Protein AF-A0A7I7ZPQ5-F1 (afdb_monomer)

pLDDT: mean 70.09, std 14.1, range [40.03, 87.0]

Solvent-accessible surface area (backbone atoms only — not comparable to full-atom values): 6225 Å² total; per-residue (Å²): 136,82,75,78,76,67,90,58,58,40,28,88,90,76,68,43,60,42,26,90,40,67,69,55,38,50,52,51,39,53,53,43,49,54,47,41,53,52,22,58,76,66,75,44,89,62,88,72,58,57,70,41,73,48,80,38,81,91,69,70,30,23,30,74,34,58,64,65,85,70,73,79,77,72,81,79,86,78,79,91,80,83,76,86,77,78,81,80,89,78,88,80,87,130

Foldseek 3Di:
DDPPPDPPCAQPVPRFGFDADPVVQVVVQVVLVVVVVVCVVVVHDRPDQFDDKDADPRRRTIGTDNDDPDDPPPPPDDDDDPPPPPDDDDDDDD

Mean predicted aligned error: 14.8 Å

Secondary structure (DSSP, 8-state):
--------SB-TTT-PBPBSSHHHHHHHHHHHHHHHHHHHHTTPPP-----EEEEETTTTEEEEES-------------S--------------

Structure (mmCIF, N/CA/C/O backbone):
data_AF-A0A7I7ZPQ5-F1
#
_entry.id   AF-A0A7I7ZPQ5-F1
#
loop_
_atom_site.group_PDB
_atom_site.id
_atom_site.type_symbol
_atom_site.label_atom_id
_atom_site.label_alt_id
_atom_site.label_comp_id
_atom_site.label_asym_id
_atom_site.label_entity_id
_atom_site.label_seq_id
_atom_site.pdbx_PDB_ins_code
_atom_site.Cartn_x
_atom_site.Cartn_y
_atom_site.Cartn_z
_atom_site.occupancy
_atom_site.B_iso_or_equiv
_atom_site.auth_seq_id
_atom_site.auth_comp_id
_atom_site.auth_asym_id
_atom_site.auth_atom_id
_atom_site.pdbx_PDB_model_num
ATOM 1 N N . MET A 1 1 ? -3.332 6.805 31.098 1.00 40.03 1 MET A N 1
ATOM 2 C CA . MET A 1 1 ? -2.146 7.045 30.241 1.00 40.03 1 MET A CA 1
ATOM 3 C C . MET A 1 1 ? -2.424 6.600 28.796 1.00 40.03 1 MET A C 1
ATOM 5 O O . MET A 1 1 ? -1.946 5.558 28.367 1.00 40.03 1 MET A O 1
ATOM 9 N N . GLN A 1 2 ? -3.233 7.342 28.031 1.00 51.22 2 GLN A N 1
ATOM 10 C CA . GLN A 1 2 ? -3.493 7.018 26.619 1.00 51.22 2 GLN A CA 1
ATOM 11 C C . GLN A 1 2 ? -2.406 7.650 25.751 1.00 51.22 2 GLN A C 1
ATOM 13 O O . GLN A 1 2 ? -2.422 8.846 25.471 1.00 51.22 2 GLN A O 1
ATOM 18 N N . ARG A 1 3 ? -1.418 6.835 25.364 1.00 47.69 3 ARG A N 1
ATOM 19 C CA . ARG A 1 3 ? -0.393 7.229 24.396 1.00 47.69 3 ARG A CA 1
ATOM 20 C C . ARG A 1 3 ? -1.096 7.585 23.089 1.00 47.69 3 ARG A C 1
ATOM 22 O O . ARG A 1 3 ? -1.594 6.699 22.395 1.00 47.69 3 ARG A O 1
ATOM 29 N N . ARG A 1 4 ? -1.154 8.885 22.781 1.00 46.75 4 ARG A N 1
ATOM 30 C CA . ARG A 1 4 ? -1.535 9.413 21.468 1.00 46.75 4 ARG A CA 1
ATOM 31 C C . ARG A 1 4 ? -0.675 8.671 20.451 1.00 46.75 4 ARG A C 1
ATOM 33 O O . ARG A 1 4 ? 0.541 8.850 20.432 1.00 46.75 4 ARG A O 1
ATOM 40 N N . ARG A 1 5 ? -1.279 7.745 19.701 1.00 54.28 5 ARG A N 1
ATOM 41 C CA . ARG A 1 5 ? -0.573 6.981 18.673 1.00 54.28 5 ARG A CA 1
ATOM 42 C C . ARG A 1 5 ? -0.150 8.006 17.631 1.00 54.28 5 ARG A C 1
ATOM 44 O O . ARG A 1 5 ? -0.984 8.459 16.852 1.00 54.28 5 ARG A O 1
ATOM 51 N N . ALA A 1 6 ? 1.120 8.415 17.688 1.00 49.81 6 ALA A N 1
ATOM 52 C CA . ALA A 1 6 ? 1.776 9.150 16.619 1.00 49.81 6 ALA A CA 1
ATOM 53 C C . ALA A 1 6 ? 1.349 8.512 15.299 1.00 49.81 6 ALA A C 1
ATOM 55 O O . ALA A 1 6 ? 1.209 7.288 15.243 1.00 49.81 6 ALA A O 1
ATOM 56 N N . HIS A 1 7 ? 1.068 9.336 14.294 1.00 57.53 7 HIS A N 1
ATOM 57 C CA . HIS A 1 7 ? 0.596 8.933 12.974 1.00 57.53 7 HIS A CA 1
ATOM 58 C C . HIS A 1 7 ? 1.639 8.025 12.302 1.00 57.53 7 HIS A C 1
ATOM 60 O O . HIS A 1 7 ? 2.441 8.450 11.474 1.00 57.53 7 HIS A O 1
ATOM 66 N N . LEU A 1 8 ? 1.695 6.772 12.746 1.00 58.28 8 LEU A N 1
ATOM 67 C CA . LEU A 1 8 ? 2.672 5.784 12.350 1.00 58.28 8 LEU A CA 1
ATOM 68 C C . LEU A 1 8 ? 2.321 5.417 10.914 1.00 58.28 8 LEU A C 1
ATOM 70 O O . LEU A 1 8 ? 1.409 4.635 10.655 1.00 58.28 8 LEU A O 1
ATOM 74 N N . GLN A 1 9 ? 3.077 6.012 9.991 1.00 71.81 9 GLN A N 1
ATOM 75 C CA . GLN A 1 9 ? 3.066 5.720 8.555 1.00 71.81 9 GLN A CA 1
ATOM 76 C C . GLN A 1 9 ? 3.341 4.233 8.269 1.00 71.81 9 GLN A C 1
ATOM 78 O O . GLN A 1 9 ? 3.149 3.766 7.152 1.00 71.81 9 GLN A O 1
ATOM 83 N N . LYS A 1 10 ? 3.801 3.475 9.274 1.00 77.81 10 LYS A N 1
ATOM 84 C CA . LYS A 1 10 ? 4.091 2.045 9.204 1.00 77.81 10 LYS A CA 1
ATOM 85 C C . LYS A 1 10 ? 3.344 1.290 10.301 1.00 77.81 10 LYS A C 1
ATOM 87 O O . LYS A 1 10 ? 3.273 1.736 11.442 1.00 77.81 10 LYS A O 1
ATOM 92 N N . CYS A 1 11 ? 2.795 0.133 9.958 1.00 79.00 11 CYS A N 1
ATOM 93 C CA . CYS A 1 11 ? 2.149 -0.771 10.895 1.00 79.00 11 CYS A CA 1
ATOM 94 C C . CYS A 1 11 ? 3.175 -1.323 11.895 1.00 79.00 11 CYS A C 1
ATOM 96 O O . CYS A 1 11 ? 4.188 -1.863 11.457 1.00 79.00 11 CYS A O 1
ATOM 98 N N . PRO A 1 12 ? 2.930 -1.244 13.214 1.00 73.44 12 PRO A N 1
ATOM 99 C CA . PRO A 1 12 ? 3.855 -1.778 14.211 1.00 73.44 12 PRO A CA 1
ATOM 100 C C . PRO A 1 12 ? 3.937 -3.312 14.194 1.00 73.44 12 PRO A C 1
ATOM 102 O O . PRO A 1 12 ? 4.986 -3.852 14.511 1.00 73.44 12 PRO A O 1
ATOM 105 N N . ALA A 1 13 ? 2.865 -4.007 13.795 1.00 77.19 13 ALA A N 1
ATOM 106 C CA . ALA A 1 13 ? 2.836 -5.471 13.728 1.00 77.19 13 ALA A CA 1
ATOM 107 C C . ALA A 1 13 ? 3.486 -6.014 12.445 1.00 77.19 13 ALA A C 1
ATOM 109 O O . ALA A 1 13 ? 4.217 -6.9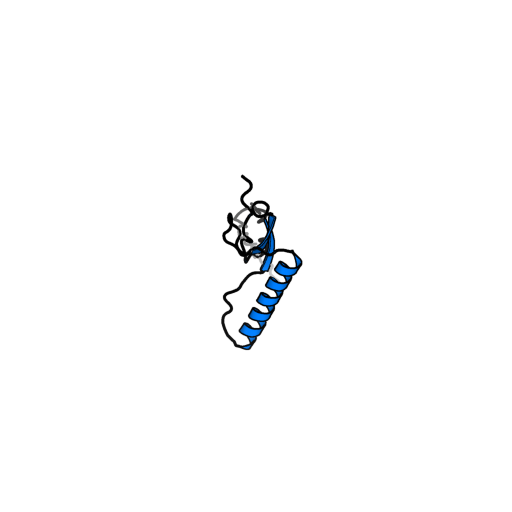96 12.475 1.00 77.19 13 ALA A O 1
ATOM 110 N N . SER A 1 14 ? 3.237 -5.361 11.305 1.00 72.88 14 SER A N 1
ATOM 111 C CA . SER A 1 14 ? 3.687 -5.851 9.997 1.00 72.88 14 SER A CA 1
ATOM 112 C C . SER A 1 14 ? 4.902 -5.106 9.431 1.00 72.88 14 SER A C 1
ATOM 114 O O . SER A 1 14 ? 5.442 -5.540 8.417 1.00 72.88 14 SER A O 1
ATOM 116 N N . GLY A 1 15 ? 5.273 -3.943 9.973 1.00 79.44 15 GLY A N 1
ATOM 117 C CA . GLY A 1 15 ? 6.290 -3.042 9.408 1.00 79.44 15 GLY A CA 1
ATOM 118 C C . GLY A 1 15 ? 5.899 -2.362 8.083 1.00 79.44 15 GLY A C 1
ATOM 119 O O . GLY A 1 15 ? 6.628 -1.497 7.594 1.00 79.44 15 GLY A O 1
ATOM 120 N N . LYS A 1 16 ? 4.752 -2.729 7.494 1.00 79.88 16 LYS A N 1
ATOM 121 C CA . LYS A 1 16 ? 4.270 -2.254 6.187 1.00 79.88 16 LYS A CA 1
ATOM 122 C C . LYS A 1 16 ? 3.675 -0.855 6.254 1.00 79.88 16 LYS A C 1
ATOM 124 O O . LYS A 1 16 ? 3.159 -0.4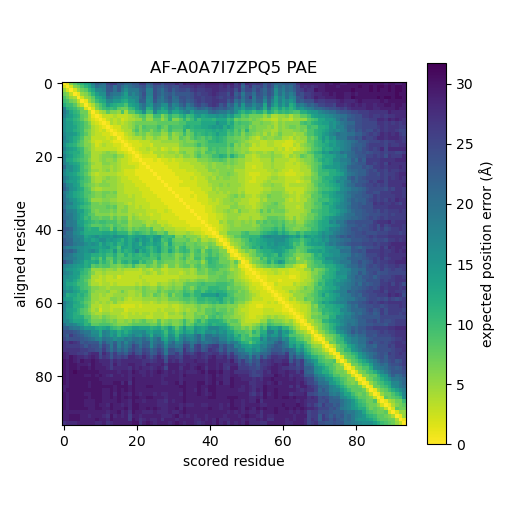49 7.291 1.00 79.88 16 LYS A O 1
ATOM 129 N N . VAL A 1 17 ? 3.701 -0.146 5.127 1.00 82.44 17 VAL A N 1
ATOM 130 C CA . VAL A 1 17 ? 3.102 1.190 5.004 1.00 82.44 17 VAL A CA 1
ATOM 131 C C . VAL A 1 17 ? 1.609 1.124 5.310 1.00 82.44 17 VAL A C 1
ATOM 133 O O . VAL A 1 17 ? 0.889 0.286 4.768 1.00 82.44 17 VAL A O 1
ATOM 136 N N . ARG A 1 18 ? 1.158 1.992 6.215 1.00 84.94 18 ARG A N 1
ATOM 137 C CA . ARG A 1 18 ? -0.236 2.131 6.617 1.00 84.94 18 ARG A CA 1
ATOM 138 C C . ARG A 1 18 ? -0.882 3.241 5.800 1.00 84.94 18 ARG A C 1
ATOM 140 O O . ARG A 1 18 ? -0.530 4.402 5.963 1.00 84.94 18 ARG A O 1
ATOM 147 N N . PHE A 1 19 ? -1.885 2.874 5.018 1.00 82.31 19 PHE A N 1
ATOM 148 C CA . PHE A 1 19 ? -2.776 3.818 4.361 1.00 82.31 19 PHE A CA 1
ATOM 149 C C . PHE A 1 19 ? -3.942 4.170 5.286 1.00 82.31 19 PHE A C 1
ATOM 151 O O . PHE A 1 19 ? -4.421 3.326 6.060 1.00 82.31 19 PHE A O 1
ATOM 158 N N . ARG A 1 20 ? -4.378 5.430 5.224 1.00 78.06 20 ARG A N 1
ATOM 159 C CA . ARG A 1 20 ? -5.490 5.946 6.028 1.00 78.06 20 ARG A CA 1
ATOM 160 C C . ARG A 1 20 ? -6.801 5.301 5.596 1.00 78.06 20 ARG A C 1
ATOM 162 O O . ARG A 1 20 ? -7.532 4.786 6.437 1.00 78.06 20 ARG A O 1
ATOM 169 N N . ASP A 1 21 ? -7.026 5.268 4.285 1.00 82.62 21 ASP A N 1
ATOM 170 C CA . ASP A 1 21 ? -8.274 4.834 3.666 1.00 82.62 21 ASP A CA 1
ATOM 171 C C . ASP A 1 21 ? -8.024 3.810 2.555 1.00 82.62 21 ASP A C 1
ATOM 173 O O . ASP A 1 21 ? -6.981 3.812 1.896 1.00 82.62 21 ASP A O 1
ATOM 177 N N . GLN A 1 22 ? -9.028 2.975 2.274 1.00 83.25 22 GLN A N 1
ATOM 178 C CA . GLN A 1 22 ? -8.973 2.001 1.179 1.00 83.25 22 GLN A CA 1
ATOM 179 C C . GLN A 1 22 ? -8.646 2.672 -0.160 1.00 83.25 22 GLN A C 1
ATOM 181 O O . GLN A 1 22 ? -7.866 2.149 -0.950 1.00 83.25 22 GLN A O 1
ATOM 186 N N . ARG A 1 23 ? -9.213 3.860 -0.403 1.00 84.75 23 ARG A N 1
ATOM 187 C CA . ARG A 1 23 ? -8.995 4.634 -1.634 1.00 84.75 23 ARG A CA 1
ATOM 188 C C . ARG A 1 23 ? -7.529 5.005 -1.825 1.00 84.75 23 ARG A C 1
ATOM 190 O O . ARG A 1 23 ? -7.031 4.960 -2.944 1.00 84.75 23 ARG A O 1
ATOM 197 N N . GLU A 1 24 ? -6.843 5.361 -0.745 1.00 82.88 24 GLU A N 1
ATOM 198 C CA . GLU A 1 24 ? -5.420 5.693 -0.779 1.00 82.88 24 GLU A CA 1
ATOM 199 C C . GLU A 1 24 ? -4.583 4.449 -1.104 1.00 82.88 24 GLU A C 1
ATOM 201 O O . GLU A 1 24 ? -3.709 4.498 -1.967 1.00 82.88 24 GLU A O 1
ATOM 206 N N . ALA A 1 25 ? -4.929 3.306 -0.508 1.00 84.88 25 ALA A N 1
ATOM 207 C CA . ALA A 1 25 ? -4.282 2.031 -0.802 1.00 84.88 25 ALA A CA 1
ATOM 208 C C . ALA A 1 25 ? -4.498 1.585 -2.267 1.00 84.88 25 ALA A C 1
ATOM 210 O O . ALA A 1 25 ? -3.573 1.089 -2.909 1.00 84.88 25 ALA A O 1
ATOM 211 N N . VAL A 1 26 ? -5.687 1.819 -2.835 1.00 87.00 26 VAL A N 1
ATOM 212 C CA . VAL A 1 26 ? -5.975 1.556 -4.259 1.00 87.00 26 VAL A CA 1
ATOM 213 C C . VAL A 1 26 ? -5.198 2.506 -5.176 1.00 87.00 26 VAL A C 1
ATOM 215 O O . VAL A 1 26 ? -4.627 2.064 -6.170 1.00 87.00 26 VAL A O 1
ATOM 218 N N . ARG A 1 27 ? -5.095 3.797 -4.830 1.00 86.56 27 ARG A N 1
ATOM 219 C CA . ARG A 1 27 ? -4.258 4.754 -5.579 1.00 86.56 27 ARG A CA 1
ATOM 220 C C . ARG A 1 27 ? -2.783 4.359 -5.563 1.00 86.56 27 ARG A C 1
ATOM 222 O O . ARG A 1 27 ? -2.091 4.541 -6.566 1.00 86.56 27 ARG A O 1
ATOM 229 N N . ALA A 1 28 ? -2.301 3.801 -4.453 1.00 85.06 28 ALA A N 1
ATOM 230 C CA . ALA A 1 28 ? -0.950 3.261 -4.364 1.00 85.06 28 ALA A CA 1
ATOM 231 C C . ALA A 1 28 ? -0.757 2.052 -5.298 1.00 85.06 28 ALA A C 1
ATOM 233 O O . ALA A 1 28 ? 0.256 1.997 -5.999 1.00 85.06 28 ALA A O 1
ATOM 234 N N . LEU A 1 29 ? -1.741 1.144 -5.389 1.00 86.00 29 LEU A N 1
ATOM 235 C CA . LEU A 1 29 ? -1.723 0.046 -6.368 1.00 86.00 29 LEU A CA 1
ATOM 236 C C . LEU A 1 29 ? -1.676 0.562 -7.810 1.00 86.00 29 LEU A C 1
ATOM 238 O O . LEU A 1 29 ? -0.818 0.132 -8.575 1.00 86.00 29 LEU A O 1
ATOM 242 N N . GLN A 1 30 ? -2.534 1.518 -8.171 1.00 86.38 30 GLN A N 1
ATOM 243 C CA . GLN A 1 30 ? -2.526 2.120 -9.512 1.00 86.38 30 GLN A CA 1
ATOM 244 C C . GLN A 1 30 ? -1.205 2.827 -9.817 1.00 86.38 30 GLN A C 1
ATOM 246 O O . GLN A 1 30 ? -0.676 2.710 -10.916 1.00 86.38 30 GLN A O 1
ATOM 251 N N . SER A 1 31 ? -0.622 3.515 -8.835 1.00 84.12 31 SER A N 1
ATOM 252 C CA . SER A 1 31 ? 0.693 4.141 -8.996 1.00 84.12 31 SER A CA 1
ATOM 253 C C . SER A 1 31 ? 1.789 3.103 -9.253 1.00 84.12 31 SER A C 1
ATOM 255 O O . SER A 1 31 ? 2.683 3.345 -10.065 1.00 84.12 31 SER A O 1
ATOM 257 N N . CYS A 1 32 ? 1.715 1.940 -8.598 1.00 82.31 32 CYS A N 1
ATOM 258 C CA . CYS A 1 32 ? 2.620 0.821 -8.856 1.00 82.31 32 CYS A CA 1
ATOM 259 C C . CYS A 1 32 ? 2.387 0.205 -10.239 1.00 82.31 32 CYS A C 1
ATOM 261 O O . CYS A 1 32 ? 3.358 -0.117 -10.918 1.00 82.31 32 CYS A O 1
ATOM 263 N N . ASP A 1 33 ? 1.137 0.080 -10.685 1.00 82.81 33 ASP A N 1
ATOM 264 C CA . ASP A 1 33 ? 0.816 -0.410 -12.025 1.00 82.81 33 ASP A CA 1
ATOM 265 C C . ASP A 1 33 ? 1.351 0.517 -13.119 1.00 82.81 33 ASP A C 1
ATOM 267 O O . ASP A 1 33 ? 2.114 0.090 -13.980 1.00 82.81 33 ASP A O 1
ATOM 271 N N . ASN A 1 34 ? 1.102 1.818 -12.990 1.00 84.62 34 ASN A N 1
ATOM 272 C CA . ASN A 1 34 ? 1.632 2.827 -13.904 1.00 84.62 34 ASN A CA 1
ATOM 273 C C . ASN A 1 34 ? 3.169 2.861 -13.904 1.00 84.62 34 ASN A C 1
ATOM 275 O O . ASN A 1 34 ? 3.793 3.184 -14.913 1.00 84.62 34 ASN A O 1
ATOM 279 N N . ALA A 1 35 ? 3.811 2.577 -12.766 1.00 82.19 35 ALA A N 1
ATOM 280 C CA . ALA A 1 35 ? 5.264 2.451 -12.698 1.00 82.19 35 ALA A CA 1
ATOM 281 C C . ALA A 1 35 ? 5.764 1.183 -13.409 1.00 82.19 35 ALA A C 1
ATOM 283 O O . ALA A 1 35 ? 6.806 1.239 -14.055 1.00 82.19 35 ALA A O 1
ATOM 284 N N . ARG A 1 36 ? 5.025 0.067 -13.334 1.00 79.81 36 ARG A N 1
ATOM 285 C CA . ARG A 1 36 ? 5.321 -1.160 -14.091 1.00 79.81 36 ARG A CA 1
ATOM 286 C C . ARG A 1 36 ? 5.185 -0.940 -15.591 1.00 79.81 36 ARG A C 1
ATOM 288 O O . ARG A 1 36 ? 6.092 -1.314 -16.323 1.00 79.81 36 ARG A O 1
ATOM 295 N N . GLN A 1 37 ? 4.104 -0.299 -16.032 1.00 81.12 37 GLN A N 1
ATOM 296 C CA . GLN A 1 37 ? 3.886 0.014 -17.446 1.00 81.12 37 GLN A CA 1
ATOM 297 C C . GLN A 1 37 ? 5.007 0.908 -17.992 1.00 81.12 37 GLN A C 1
ATOM 299 O O . GLN A 1 37 ? 5.654 0.549 -18.970 1.00 81.12 37 GLN A O 1
ATOM 304 N N . ARG A 1 38 ? 5.351 1.991 -17.280 1.00 82.69 38 ARG A N 1
ATOM 305 C CA . ARG A 1 38 ? 6.486 2.855 -17.654 1.00 82.69 38 ARG A CA 1
ATOM 306 C C . ARG A 1 38 ? 7.830 2.128 -17.645 1.00 82.69 38 ARG A C 1
ATOM 308 O O . ARG A 1 38 ? 8.669 2.375 -18.501 1.00 82.69 38 ARG A O 1
ATOM 315 N N . ALA A 1 39 ? 8.062 1.233 -16.686 1.00 81.94 39 ALA A N 1
ATOM 316 C CA . ALA A 1 39 ? 9.283 0.433 -16.656 1.00 81.94 39 ALA A CA 1
ATOM 317 C C . ALA A 1 39 ? 9.350 -0.539 -17.846 1.00 81.94 39 ALA A C 1
ATOM 319 O O . ALA A 1 39 ? 10.413 -0.686 -18.441 1.00 81.94 39 ALA A O 1
ATOM 320 N N . ALA A 1 40 ? 8.220 -1.136 -18.240 1.00 80.81 40 ALA A N 1
ATOM 321 C CA . ALA A 1 40 ? 8.129 -1.986 -19.423 1.00 80.81 40 ALA A CA 1
ATOM 322 C C . ALA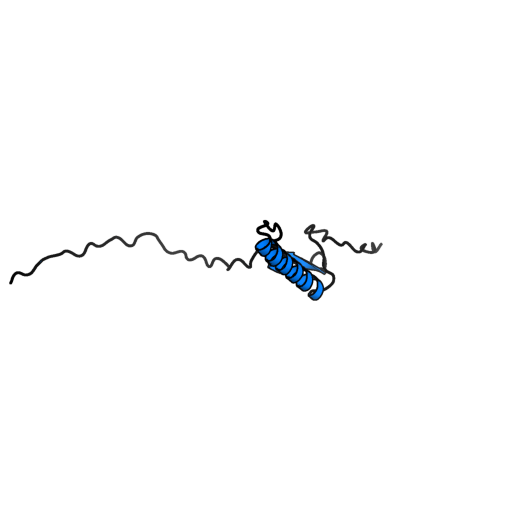 A 1 40 ? 8.429 -1.203 -20.712 1.00 80.81 40 ALA A C 1
ATOM 324 O O . ALA A 1 40 ? 9.205 -1.679 -21.540 1.00 80.81 40 ALA A O 1
ATOM 325 N N . GLU A 1 41 ? 7.899 0.017 -20.845 1.00 81.62 41 GLU A N 1
ATOM 326 C CA . GLU A 1 41 ? 8.221 0.928 -21.955 1.00 81.62 41 GLU A CA 1
ATOM 327 C C . GLU A 1 41 ? 9.720 1.260 -22.006 1.00 81.62 41 GLU A C 1
ATOM 329 O O . GLU A 1 41 ? 10.336 1.231 -23.070 1.00 81.62 41 GLU A O 1
ATOM 334 N N . LEU A 1 42 ? 10.331 1.504 -20.845 1.00 82.44 42 LEU A N 1
ATOM 335 C CA . LEU A 1 42 ? 11.755 1.824 -20.708 1.00 82.44 42 LEU A CA 1
ATOM 336 C C . LEU A 1 42 ? 12.676 0.589 -20.722 1.00 82.44 42 LEU A C 1
ATOM 338 O O . LEU A 1 42 ? 13.885 0.740 -20.552 1.00 82.44 42 LEU A O 1
ATOM 342 N N . ARG A 1 43 ? 12.131 -0.628 -20.894 1.00 76.44 43 ARG A N 1
ATOM 343 C CA . ARG A 1 43 ? 12.845 -1.915 -20.742 1.00 76.44 43 ARG A CA 1
ATOM 344 C C . ARG A 1 43 ? 13.641 -2.025 -19.431 1.00 76.44 43 ARG A C 1
ATOM 346 O O . ARG A 1 43 ? 14.677 -2.684 -19.373 1.00 76.44 43 ARG A O 1
ATOM 353 N N . ALA A 1 44 ? 13.156 -1.380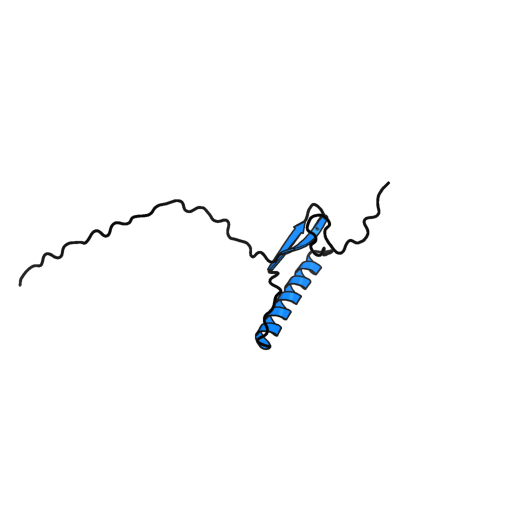 -18.377 1.00 74.62 44 ALA A N 1
ATOM 354 C CA . ALA A 1 44 ? 13.738 -1.403 -17.045 1.00 74.62 44 ALA A CA 1
ATOM 355 C C . ALA A 1 44 ? 13.002 -2.411 -16.152 1.00 74.62 44 ALA A C 1
ATOM 357 O O . ALA A 1 44 ? 11.785 -2.582 -16.237 1.00 74.62 44 ALA A O 1
ATOM 358 N N . GLU A 1 45 ? 13.720 -3.065 -15.240 1.00 68.69 45 GLU A N 1
ATOM 359 C CA . GLU A 1 45 ? 13.092 -3.974 -14.282 1.00 68.69 45 GLU A CA 1
ATOM 360 C C . GLU A 1 45 ? 12.380 -3.205 -13.160 1.00 68.69 45 GLU A C 1
ATOM 362 O O . GLU A 1 45 ? 12.990 -2.459 -12.388 1.00 68.69 45 GLU A O 1
ATOM 367 N N . SER A 1 46 ? 11.075 -3.436 -12.999 1.00 63.84 46 SER A N 1
ATOM 368 C CA . SER A 1 46 ? 10.326 -2.911 -11.856 1.00 63.84 46 SER A CA 1
ATOM 369 C C . SER A 1 46 ? 10.404 -3.867 -10.658 1.00 63.84 46 SER A C 1
ATOM 371 O O . SER A 1 46 ? 9.923 -5.001 -10.716 1.00 63.84 46 SER A O 1
ATOM 373 N N . ARG A 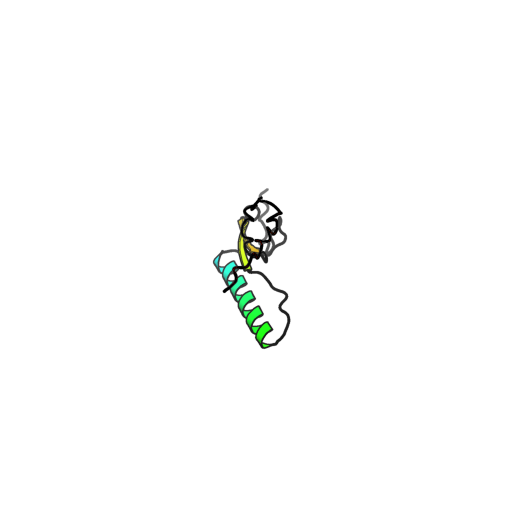1 47 ? 10.928 -3.393 -9.521 1.00 66.06 47 ARG A N 1
ATOM 374 C CA . ARG A 1 47 ? 10.973 -4.166 -8.260 1.00 66.06 47 ARG A CA 1
ATOM 375 C C . ARG A 1 47 ? 9.639 -4.207 -7.502 1.00 66.06 47 ARG A C 1
ATOM 377 O O . ARG A 1 47 ? 9.486 -5.005 -6.581 1.00 66.06 47 ARG A O 1
ATOM 384 N N . ARG A 1 48 ? 8.674 -3.349 -7.854 1.00 66.12 48 ARG A N 1
ATOM 385 C CA . ARG A 1 48 ? 7.379 -3.273 -7.160 1.00 66.12 48 ARG A CA 1
ATOM 386 C C . ARG A 1 48 ? 6.376 -4.243 -7.776 1.00 66.12 48 ARG A C 1
ATOM 388 O O . ARG A 1 48 ? 6.017 -4.109 -8.939 1.00 66.12 48 ARG A O 1
ATOM 395 N N . ARG A 1 49 ? 5.924 -5.206 -6.971 1.00 67.06 49 ARG A N 1
ATOM 396 C CA . ARG A 1 49 ? 4.965 -6.260 -7.352 1.00 67.06 49 ARG A CA 1
ATOM 397 C C . ARG A 1 49 ? 3.729 -6.262 -6.456 1.00 67.06 49 ARG A C 1
ATOM 399 O O . ARG A 1 49 ? 3.178 -7.309 -6.165 1.00 67.06 49 ARG A O 1
ATOM 406 N N . GLU A 1 50 ? 3.370 -5.108 -5.909 1.00 77.00 50 GLU A N 1
ATOM 407 C CA . GLU A 1 50 ? 2.193 -4.975 -5.051 1.00 77.00 50 GLU A CA 1
ATOM 408 C C . GLU A 1 50 ? 0.927 -5.160 -5.901 1.00 77.00 50 GLU A C 1
ATOM 410 O O . GLU A 1 50 ? 0.729 -4.417 -6.858 1.00 77.00 50 GLU A O 1
ATOM 415 N N . CYS A 1 51 ? 0.090 -6.149 -5.567 1.00 77.81 51 CYS A N 1
ATOM 416 C CA . CYS A 1 51 ? -1.067 -6.544 -6.385 1.00 77.81 51 CYS A CA 1
ATOM 417 C C . CYS A 1 51 ? -2.412 -6.414 -5.654 1.00 77.81 51 CYS A C 1
ATOM 419 O O . CYS A 1 51 ? -3.460 -6.413 -6.292 1.00 77.81 51 CYS A O 1
ATOM 421 N N . ARG A 1 52 ? -2.424 -6.317 -4.318 1.00 82.12 52 ARG A N 1
ATOM 422 C CA . ARG A 1 52 ? -3.669 -6.361 -3.536 1.00 82.12 52 ARG A CA 1
ATOM 423 C C . ARG A 1 52 ? -3.627 -5.458 -2.311 1.00 82.12 52 ARG A C 1
ATOM 425 O O . ARG A 1 52 ? -2.576 -5.293 -1.700 1.00 82.12 52 ARG A O 1
ATOM 432 N N . THR A 1 53 ? -4.790 -4.946 -1.907 1.00 87.00 53 THR A N 1
ATOM 433 C CA . THR A 1 53 ? -5.003 -4.290 -0.608 1.00 87.00 53 THR A CA 1
ATOM 434 C C . THR A 1 53 ? -5.691 -5.213 0.398 1.00 87.00 53 THR A C 1
ATOM 436 O O . THR A 1 53 ? -6.556 -6.005 0.021 1.00 87.00 53 THR A O 1
ATOM 439 N N . TYR A 1 54 ? -5.363 -5.088 1.683 1.00 85.44 54 TYR A N 1
ATOM 440 C CA . TYR A 1 54 ? -6.063 -5.760 2.780 1.00 85.44 54 TYR A CA 1
ATOM 441 C C . TYR A 1 54 ? -6.165 -4.855 4.013 1.00 85.44 54 TYR A C 1
ATOM 443 O O . TYR A 1 54 ? -5.342 -3.956 4.203 1.00 85.44 54 TYR A O 1
ATOM 451 N N . TYR A 1 55 ? -7.186 -5.094 4.835 1.00 84.56 55 TYR A N 1
ATOM 452 C CA . TYR A 1 55 ? -7.347 -4.440 6.130 1.00 84.56 55 TYR A CA 1
ATOM 453 C C . TYR A 1 55 ? -6.564 -5.210 7.197 1.00 84.56 55 TYR A C 1
ATOM 455 O O . TYR A 1 55 ? -6.584 -6.439 7.209 1.00 84.56 55 TYR A O 1
ATOM 463 N N . CYS A 1 56 ? -5.850 -4.499 8.064 1.00 83.56 56 CYS A N 1
ATOM 464 C CA . CYS A 1 56 ? -5.123 -5.086 9.185 1.00 83.56 56 CYS A CA 1
ATOM 465 C C . CYS A 1 56 ? -5.789 -4.711 10.500 1.00 83.56 56 CYS A C 1
ATOM 467 O O . CYS A 1 56 ? -5.883 -3.526 10.825 1.00 83.56 56 CYS A O 1
ATOM 469 N N . ASP A 1 57 ? -6.171 -5.722 11.275 1.00 80.62 57 ASP A N 1
ATOM 470 C CA . ASP A 1 57 ? -6.869 -5.551 12.550 1.00 80.62 57 ASP A CA 1
ATOM 471 C C . ASP A 1 57 ? -5.957 -4.984 13.653 1.00 80.62 57 ASP A C 1
ATOM 473 O O . ASP A 1 57 ? -6.399 -4.168 14.463 1.00 80.62 57 ASP A O 1
ATOM 477 N N . ASP A 1 58 ? -4.654 -5.297 13.629 1.00 80.38 58 ASP A N 1
ATOM 478 C CA . ASP A 1 58 ? -3.688 -4.816 14.632 1.00 80.38 58 ASP A CA 1
ATOM 479 C C . ASP A 1 58 ? -3.508 -3.295 14.591 1.00 80.38 58 ASP A C 1
ATOM 481 O O . ASP A 1 58 ? -3.485 -2.599 15.617 1.00 80.38 58 ASP A O 1
ATOM 485 N N . CYS A 1 59 ? -3.369 -2.751 13.379 1.00 76.88 59 CYS A N 1
ATOM 486 C CA . CYS A 1 59 ? -3.223 -1.316 13.194 1.00 76.88 59 CYS A CA 1
ATOM 487 C C . CYS A 1 59 ? -4.554 -0.624 12.881 1.00 76.88 59 CYS A C 1
ATOM 489 O O . CYS A 1 59 ? -4.636 0.591 13.053 1.00 76.88 59 CYS A O 1
ATOM 491 N N . ARG A 1 60 ? -5.610 -1.353 12.511 1.00 79.88 60 ARG A N 1
ATOM 492 C CA . ARG A 1 60 ? -6.882 -0.801 12.017 1.00 79.88 60 ARG A CA 1
ATOM 493 C C . ARG A 1 60 ? -6.688 0.098 10.794 1.00 79.88 60 ARG A C 1
ATOM 495 O O . ARG A 1 60 ? -7.209 1.212 10.738 1.00 79.88 60 ARG A O 1
ATOM 502 N N . GLY A 1 61 ? -5.838 -0.333 9.869 1.00 84.38 61 GLY A N 1
ATOM 503 C CA . GLY A 1 61 ? -5.436 0.427 8.686 1.00 84.38 61 GLY A CA 1
ATOM 504 C C . GLY A 1 61 ? -5.352 -0.448 7.442 1.00 84.38 61 GLY A C 1
ATOM 505 O O . GLY A 1 61 ? -5.415 -1.674 7.526 1.00 84.38 61 GLY A O 1
ATOM 506 N N . TRP A 1 62 ? -5.210 0.197 6.287 1.00 85.25 62 TRP A N 1
ATOM 507 C CA . TRP A 1 62 ? -5.117 -0.486 5.000 1.00 85.25 62 TRP A CA 1
ATOM 508 C C . TRP A 1 62 ? -3.656 -0.691 4.603 1.00 85.25 62 TRP A C 1
ATOM 510 O O . TRP A 1 62 ? -2.822 0.197 4.784 1.00 85.25 62 TRP A O 1
ATOM 520 N N . HIS A 1 63 ? -3.348 -1.856 4.039 1.00 86.62 63 HIS A N 1
ATOM 521 C CA . HIS A 1 63 ? -2.014 -2.209 3.553 1.00 86.62 63 HIS A CA 1
ATOM 522 C C . HIS A 1 63 ? -2.071 -2.792 2.154 1.00 86.62 63 HIS A C 1
ATOM 524 O O . HIS A 1 63 ? -3.072 -3.392 1.767 1.00 86.62 63 HIS A O 1
ATOM 530 N N . THR A 1 64 ? -0.962 -2.679 1.430 1.00 84.00 64 THR A N 1
ATOM 531 C CA . THR A 1 64 ? -0.731 -3.397 0.179 1.00 84.00 64 THR A CA 1
ATOM 532 C C . THR A 1 64 ? 0.069 -4.680 0.425 1.00 84.00 64 THR A C 1
ATOM 534 O O . THR A 1 64 ? 0.820 -4.817 1.396 1.00 84.00 64 THR A O 1
ATOM 537 N N . THR A 1 65 ? -0.123 -5.672 -0.438 1.00 82.50 65 THR A N 1
ATOM 538 C CA . THR A 1 65 ? 0.637 -6.921 -0.449 1.00 82.50 65 THR A CA 1
ATOM 539 C C . THR A 1 65 ? 1.063 -7.263 -1.869 1.00 82.50 65 THR A C 1
ATOM 541 O O . THR A 1 65 ? 0.335 -7.003 -2.829 1.00 82.50 65 THR A O 1
ATOM 544 N N . SER A 1 66 ? 2.251 -7.851 -1.992 1.00 76.19 66 SER A N 1
ATOM 545 C CA . SER A 1 66 ? 2.791 -8.378 -3.247 1.00 76.19 66 SER A CA 1
ATOM 546 C C . SER A 1 66 ? 2.368 -9.811 -3.546 1.00 76.19 66 SER A C 1
ATOM 548 O O . SER A 1 66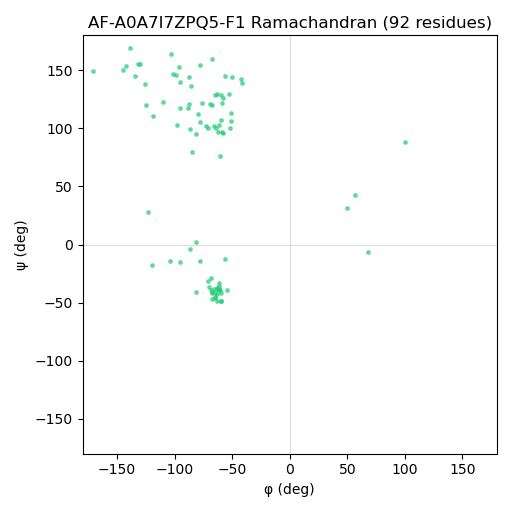 ? 2.702 -10.357 -4.593 1.00 76.19 66 SER A O 1
ATOM 550 N N . GLN A 1 67 ? 1.645 -10.442 -2.622 1.00 72.88 67 GLN A N 1
ATOM 551 C CA . GLN A 1 67 ? 1.094 -11.765 -2.856 1.00 72.88 67 GLN A CA 1
ATOM 552 C C . GLN A 1 67 ? -0.175 -11.637 -3.696 1.00 72.88 67 GLN A C 1
ATOM 554 O O . GLN A 1 67 ? -1.197 -11.131 -3.224 1.00 72.88 67 GLN A O 1
ATOM 559 N N . GLU A 1 68 ? -0.092 -12.125 -4.934 1.00 65.12 68 GLU A N 1
ATOM 560 C CA . GLU A 1 68 ? -1.257 -12.527 -5.720 1.00 65.12 68 GLU A CA 1
ATOM 561 C C . GLU A 1 68 ? -2.119 -13.458 -4.856 1.00 65.12 68 GLU A C 1
ATOM 563 O O . GLU A 1 68 ? -1.589 -14.240 -4.057 1.00 65.12 68 GLU A O 1
ATOM 568 N N . ASN A 1 69 ? -3.443 -13.371 -4.983 1.00 62.81 69 ASN A N 1
ATOM 569 C CA . ASN A 1 69 ? -4.345 -14.285 -4.293 1.00 62.81 69 ASN A CA 1
ATOM 570 C C . ASN A 1 69 ? -4.015 -15.717 -4.739 1.00 62.81 69 ASN A C 1
ATOM 572 O O . ASN A 1 69 ? -4.451 -16.136 -5.807 1.00 62.81 69 ASN A O 1
ATOM 576 N N . ARG A 1 70 ? -3.212 -16.457 -3.959 1.00 57.69 70 ARG A N 1
ATOM 577 C CA . ARG A 1 70 ? -2.953 -17.863 -4.264 1.00 57.69 70 ARG A CA 1
ATOM 578 C C . ARG A 1 70 ? -4.314 -18.554 -4.261 1.00 57.69 70 ARG A C 1
ATOM 580 O O . ARG A 1 70 ? -4.992 -18.477 -3.229 1.00 57.69 70 ARG A O 1
ATOM 587 N N . PRO A 1 71 ? -4.741 -19.195 -5.366 1.00 52.09 71 PRO A N 1
ATOM 588 C CA . PRO A 1 71 ? -5.901 -20.061 -5.292 1.00 52.09 71 PRO A CA 1
ATOM 589 C C . PRO A 1 71 ? -5.619 -21.036 -4.154 1.00 52.09 71 PRO A C 1
ATOM 591 O O . PRO A 1 71 ? -4.508 -21.570 -4.064 1.00 52.09 71 PRO A O 1
ATOM 594 N N . ARG A 1 72 ? -6.575 -21.185 -3.225 1.00 50.78 72 ARG A N 1
ATOM 595 C CA . ARG A 1 72 ? -6.481 -22.229 -2.203 1.00 50.78 72 ARG A CA 1
ATOM 596 C C . ARG A 1 72 ? -6.205 -23.499 -2.985 1.00 50.78 72 ARG A C 1
ATOM 598 O O . ARG A 1 72 ? -7.032 -23.878 -3.807 1.00 50.78 72 ARG A O 1
ATOM 605 N N . HIS A 1 73 ? -5.017 -24.063 -2.804 1.00 55.88 73 HIS A N 1
ATOM 606 C CA . HIS A 1 73 ? -4.671 -25.363 -3.343 1.00 55.88 73 HIS A CA 1
ATOM 607 C C . HIS A 1 73 ? -5.724 -26.305 -2.755 1.00 55.88 73 HIS A C 1
ATOM 609 O O . HIS A 1 73 ? -5.640 -26.685 -1.589 1.00 55.88 73 HIS A O 1
ATOM 615 N N . LEU A 1 74 ? -6.792 -26.566 -3.510 1.00 56.88 74 LEU A N 1
ATOM 616 C CA . LEU A 1 74 ? -7.653 -27.699 -3.254 1.00 56.88 74 LEU A CA 1
ATOM 617 C C . LEU A 1 74 ? -6.730 -28.873 -3.539 1.00 56.88 74 LEU A C 1
ATOM 619 O O . LEU A 1 74 ? -6.360 -29.099 -4.689 1.00 56.88 74 LEU A O 1
ATOM 623 N N . HIS A 1 75 ? -6.231 -29.479 -2.464 1.00 55.50 75 HIS A N 1
ATOM 624 C CA . HIS A 1 75 ? -5.413 -30.679 -2.499 1.00 55.50 75 HIS A CA 1
ATOM 625 C C . HIS A 1 75 ? -6.180 -31.709 -3.337 1.00 55.50 75 HIS A C 1
ATOM 627 O O . HIS A 1 75 ? -7.175 -32.269 -2.886 1.00 55.50 75 HIS A O 1
ATOM 633 N N . PHE A 1 76 ? -5.794 -31.875 -4.601 1.00 56.03 76 PHE A N 1
ATOM 634 C CA . PHE A 1 76 ? -6.295 -32.950 -5.445 1.00 56.03 76 PHE A CA 1
ATOM 635 C C . PHE A 1 76 ? -5.411 -34.157 -5.134 1.00 56.03 76 PHE A C 1
ATOM 637 O O . PHE A 1 76 ? -4.428 -34.431 -5.820 1.00 56.03 76 PHE A O 1
ATOM 644 N N . ASP A 1 77 ? -5.701 -34.821 -4.020 1.00 60.06 77 ASP A N 1
ATOM 645 C CA . ASP A 1 77 ? -5.119 -36.120 -3.709 1.00 60.06 77 ASP A CA 1
ATOM 646 C C . ASP A 1 77 ? -5.759 -37.169 -4.633 1.00 60.06 77 ASP A C 1
ATOM 648 O O . ASP A 1 77 ? -6.897 -37.565 -4.400 1.00 60.06 77 ASP A O 1
A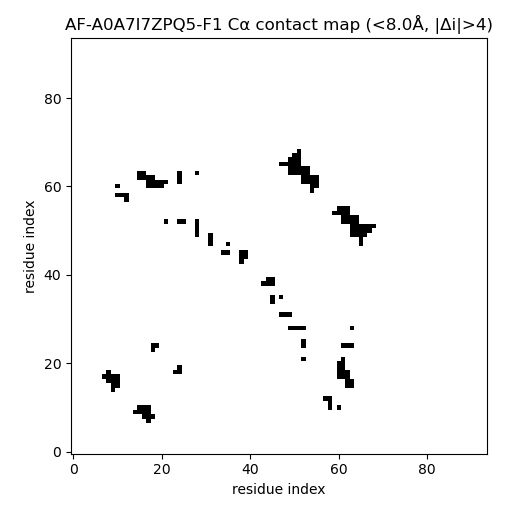TOM 652 N N . ALA A 1 78 ? -5.067 -37.607 -5.693 1.00 54.69 78 ALA A N 1
ATOM 653 C CA . ALA A 1 78 ? -5.328 -38.890 -6.372 1.00 54.69 78 ALA A CA 1
ATOM 654 C C . ALA A 1 78 ? -4.240 -39.236 -7.415 1.00 54.69 78 ALA A C 1
ATOM 656 O O . ALA A 1 78 ? -3.625 -38.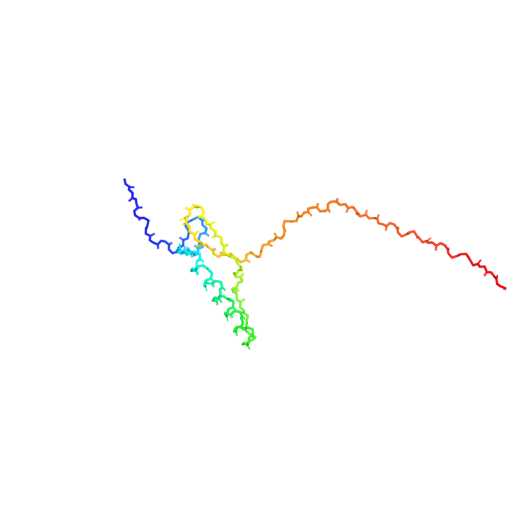337 -7.984 1.00 54.69 78 ALA A O 1
ATOM 657 N N . PRO A 1 79 ? -3.950 -40.531 -7.647 1.00 55.53 79 PRO A N 1
ATOM 658 C CA . PRO A 1 79 ? -2.584 -41.039 -7.620 1.00 55.53 79 PRO A CA 1
ATOM 659 C C . PRO A 1 79 ? -1.948 -41.302 -8.990 1.00 55.53 79 PRO A C 1
ATOM 661 O O . PRO A 1 79 ? -2.599 -41.444 -10.022 1.00 55.53 79 PRO A O 1
ATOM 664 N N . ARG A 1 80 ? -0.617 -41.438 -8.931 1.00 54.53 80 ARG A N 1
ATOM 665 C CA . ARG A 1 80 ? 0.247 -42.095 -9.922 1.00 54.53 80 ARG A CA 1
ATOM 666 C C . ARG A 1 80 ? -0.370 -43.410 -10.430 1.00 54.53 80 ARG A C 1
ATOM 668 O O . ARG A 1 80 ? -0.830 -44.209 -9.624 1.00 54.53 80 ARG A O 1
ATOM 675 N N . ALA A 1 81 ? -0.177 -43.651 -11.729 1.00 53.88 81 ALA A N 1
ATOM 676 C CA . ALA A 1 81 ? -0.370 -44.894 -12.489 1.00 53.88 81 ALA A CA 1
ATOM 677 C C . ALA A 1 81 ? -1.678 -45.000 -13.294 1.00 53.88 81 ALA A C 1
ATOM 679 O O . ALA A 1 81 ? -2.645 -45.628 -12.879 1.00 53.88 81 ALA A O 1
ATOM 680 N N . ILE A 1 82 ? -1.631 -44.511 -14.537 1.00 55.69 82 ILE A N 1
ATOM 681 C CA . ILE A 1 82 ? -2.302 -45.203 -15.641 1.00 55.69 82 ILE A CA 1
ATOM 682 C C . ILE A 1 82 ? -1.209 -46.024 -16.322 1.00 55.69 82 ILE A C 1
ATOM 684 O O . ILE A 1 82 ? -0.332 -45.489 -17.000 1.00 55.69 82 ILE A O 1
ATOM 688 N N . ALA A 1 83 ? -1.215 -47.324 -16.040 1.00 53.91 83 ALA A N 1
ATOM 68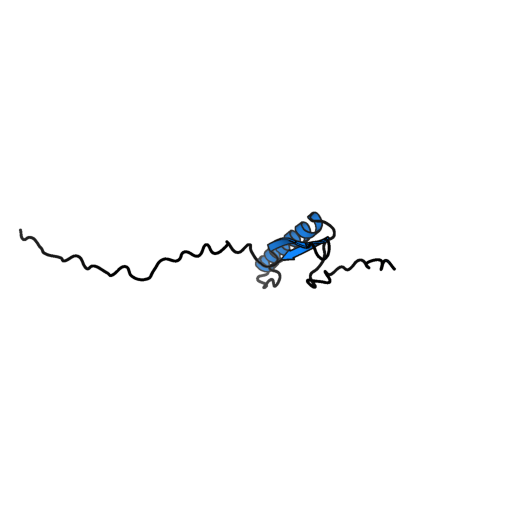9 C CA . ALA A 1 83 ? -0.433 -48.308 -16.763 1.00 53.91 83 ALA A CA 1
ATOM 690 C C . ALA A 1 83 ? -0.816 -48.247 -18.251 1.00 53.91 83 ALA A C 1
ATOM 692 O O . ALA A 1 83 ? -1.994 -48.338 -18.597 1.00 53.91 83 ALA A O 1
ATOM 693 N N . ASN A 1 84 ? 0.183 -48.087 -19.121 1.00 53.62 84 ASN A N 1
ATOM 694 C CA . ASN A 1 84 ? 0.035 -48.239 -20.564 1.00 53.62 84 ASN A CA 1
ATOM 695 C C . ASN A 1 84 ? -0.386 -49.681 -20.868 1.00 53.62 84 ASN A C 1
ATOM 697 O O . ASN A 1 84 ? 0.454 -50.577 -20.942 1.00 53.62 84 ASN A O 1
ATOM 701 N N . ASN A 1 85 ? -1.687 -49.909 -21.038 1.00 53.09 85 ASN A N 1
ATOM 702 C CA . ASN A 1 85 ? -2.195 -51.156 -21.583 1.00 53.09 85 ASN A CA 1
ATOM 703 C C . ASN A 1 85 ? -2.075 -51.084 -23.112 1.00 53.09 85 ASN A C 1
ATOM 705 O O . ASN A 1 85 ? -2.902 -50.480 -23.794 1.00 53.09 85 ASN A O 1
ATOM 709 N N . HIS A 1 86 ? -0.977 -51.633 -23.629 1.00 48.34 86 HIS A N 1
ATOM 710 C CA . HIS A 1 86 ? -0.735 -51.821 -25.055 1.00 48.34 86 HIS A CA 1
ATOM 711 C C . HIS A 1 86 ? -1.821 -52.746 -25.628 1.00 48.34 86 HIS A C 1
ATOM 713 O O . HIS A 1 86 ? -1.785 -53.961 -25.445 1.00 48.34 86 HIS A O 1
ATOM 719 N N . VAL A 1 87 ? -2.800 -52.171 -26.324 1.00 55.41 87 VAL A N 1
ATOM 720 C CA . VAL A 1 87 ? -3.781 -52.929 -27.108 1.00 55.41 87 VAL A CA 1
ATOM 721 C C . VAL A 1 87 ? -3.074 -53.587 -28.293 1.00 55.41 87 VAL A C 1
ATOM 723 O O . VAL A 1 87 ? -2.446 -52.920 -29.116 1.00 55.41 87 VAL A O 1
ATOM 726 N N . GLY A 1 88 ? -3.150 -54.918 -28.325 1.00 43.53 88 GLY A N 1
ATOM 727 C CA . GLY A 1 88 ? -2.534 -55.780 -29.322 1.00 43.53 88 GLY A CA 1
ATOM 728 C C . GLY A 1 88 ? -3.071 -55.545 -30.731 1.00 43.53 88 GLY A C 1
ATOM 729 O O . GLY A 1 88 ? -4.273 -55.580 -30.985 1.00 43.53 88 GLY A O 1
ATOM 730 N N . PHE A 1 89 ? -2.137 -55.364 -31.659 1.00 45.12 89 PHE A N 1
ATOM 731 C CA . PHE A 1 89 ? -2.359 -55.457 -33.092 1.00 45.12 89 PHE A CA 1
ATOM 732 C C . PHE A 1 89 ? -2.409 -56.944 -33.477 1.00 45.12 89 PHE A C 1
ATOM 734 O O . PHE A 1 89 ? -1.377 -57.611 -33.517 1.00 45.12 89 PHE A O 1
ATOM 741 N N . VAL A 1 90 ? -3.599 -57.478 -33.756 1.00 58.28 90 VAL A N 1
ATOM 742 C CA . VAL A 1 90 ? -3.757 -58.741 -34.496 1.00 58.28 90 VAL A CA 1
ATOM 743 C C . VAL A 1 90 ? -4.528 -58.460 -35.775 1.00 58.28 90 VAL A C 1
ATOM 745 O O . VAL A 1 90 ? -5.703 -58.096 -35.761 1.00 58.28 90 VAL A O 1
ATOM 748 N N . GLY A 1 91 ? -3.801 -58.570 -36.886 1.00 47.66 91 GLY A N 1
ATOM 749 C CA . GLY A 1 91 ? -4.287 -58.295 -38.226 1.00 47.66 91 GLY A CA 1
ATOM 750 C C . GLY A 1 91 ? -5.346 -59.281 -38.708 1.00 47.66 91 GLY A C 1
ATOM 751 O O . GLY A 1 91 ? -5.445 -60.422 -38.252 1.00 47.66 91 GLY A O 1
ATOM 752 N N . ARG A 1 92 ? -6.108 -58.835 -39.706 1.00 48.75 92 ARG A N 1
ATOM 753 C CA . ARG A 1 92 ? -6.906 -59.706 -40.561 1.00 48.75 92 ARG A CA 1
ATOM 754 C C . ARG A 1 92 ? -6.518 -59.449 -42.012 1.00 48.75 92 ARG A C 1
ATOM 756 O O . ARG A 1 92 ? -6.571 -58.322 -42.489 1.00 48.75 92 ARG A O 1
ATOM 763 N N . ARG A 1 93 ? -6.048 -60.534 -42.624 1.00 46.88 93 ARG A N 1
ATOM 764 C CA . ARG A 1 93 ? -5.701 -60.713 -44.034 1.00 46.88 93 ARG A CA 1
ATOM 765 C C . ARG A 1 93 ? -6.900 -60.367 -44.926 1.00 46.88 93 ARG A C 1
ATOM 767 O O . ARG A 1 93 ? -8.030 -60.673 -44.545 1.00 46.88 93 ARG A O 1
ATOM 774 N N . ALA A 1 94 ? -6.615 -59.791 -46.089 1.00 55.72 94 ALA A N 1
ATOM 775 C CA . ALA A 1 94 ? -7.439 -59.896 -47.289 1.00 55.72 94 ALA A CA 1
ATOM 776 C C . ALA A 1 94 ? -6.745 -60.874 -48.245 1.00 55.72 94 ALA A C 1
ATOM 778 O O . ALA A 1 94 ? -5.491 -60.923 -48.190 1.00 55.72 94 ALA A O 1
#

Organism: NCBI:txid319706

Nearest PDB structures (foldseek):
  5zm8-assembly1_A  TM=5.577E-01  e=6.851E+00  Homo sapiens
  5zm5-assembly1_A-2  TM=3.830E-01  e=5.571E+00  Homo sapiens

Sequence (94 aa):
MQRRRAHLQKCPASGKVRFRDQREAVRALQSCDNARQRAAELRAESRRRECRTYYCDDCRGWHTTSQENRPRHLHFDAPRAIANNHVGFVGRRA

Radius of gyration: 26.27 Å; Cα contacts (8 Å, |Δi|>4): 88; chains: 1; bounding box: 23×70×78 Å